Protein AF-A0A2E4Y4M0-F1 (afdb_monomer)

Secondary structure (DSSP, 8-state):
-EEE-TTT--EEE--GGGTTTGGG---SSHHHHHS---HHHHHHHHHHHHHHHSSS--SSEEHHHHHHHHHGGGHHHHHHHHHHHHHHHHHTTSEEEEEEEETTEEEEEEEE-----

Structure (mmCIF, N/CA/C/O backbone):
data_AF-A0A2E4Y4M0-F1
#
_entry.i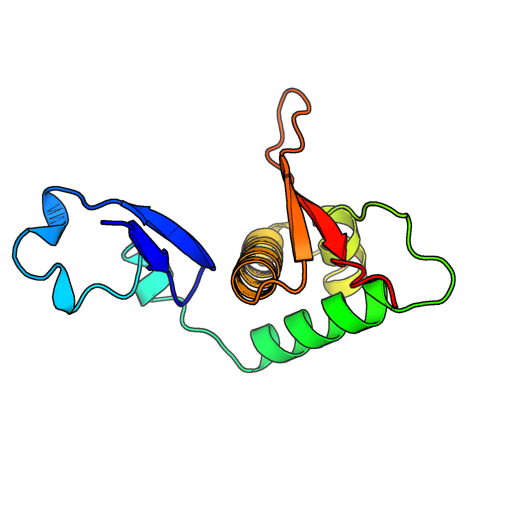d   AF-A0A2E4Y4M0-F1
#
loop_
_atom_site.group_PDB
_atom_si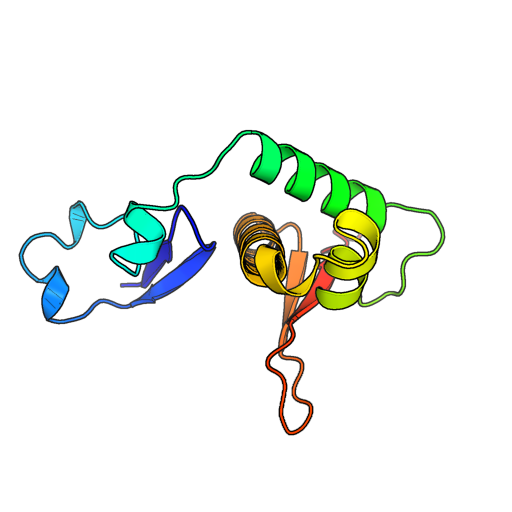te.id
_atom_site.type_symbol
_atom_site.label_atom_id
_atom_site.label_alt_id
_atom_site.label_comp_id
_atom_site.label_asym_id
_atom_site.label_entity_id
_atom_site.label_seq_id
_atom_site.pdbx_PDB_ins_code
_atom_site.Cartn_x
_atom_site.Cartn_y
_atom_site.Cartn_z
_atom_site.occupancy
_atom_site.B_iso_or_equiv
_atom_site.auth_seq_id
_atom_site.auth_comp_id
_atom_site.auth_asym_id
_atom_site.auth_atom_id
_atom_site.pdbx_PDB_model_num
ATOM 1 N N . MET A 1 1 ? -10.050 -10.193 17.598 1.00 74.88 1 MET A N 1
ATOM 2 C CA . MET A 1 1 ? -10.650 -9.681 16.346 1.00 74.88 1 MET A CA 1
ATOM 3 C C . MET A 1 1 ? -9.663 -8.764 15.652 1.00 74.88 1 MET A C 1
ATOM 5 O O . MET A 1 1 ? -9.185 -7.810 16.265 1.00 74.88 1 MET A O 1
ATOM 9 N N . GLU A 1 2 ? -9.356 -9.066 14.399 1.00 82.50 2 GLU A N 1
ATOM 10 C CA . GLU A 1 2 ? -8.424 -8.300 13.574 1.00 82.50 2 GLU A CA 1
ATOM 11 C C . GLU A 1 2 ? -9.194 -7.681 12.412 1.00 82.50 2 GLU A C 1
ATOM 13 O O . GLU A 1 2 ? -10.097 -8.304 11.856 1.00 82.50 2 GLU A O 1
ATOM 18 N N . LYS A 1 3 ? -8.881 -6.429 12.086 1.00 87.38 3 LYS A N 1
ATOM 19 C CA . LYS A 1 3 ? -9.467 -5.718 10.951 1.00 87.38 3 LYS A CA 1
ATOM 20 C C . LYS A 1 3 ? -8.361 -5.219 10.046 1.00 87.38 3 LYS A C 1
ATOM 22 O O . LYS A 1 3 ? -7.257 -4.918 10.495 1.00 87.38 3 LYS A O 1
ATOM 27 N N . ASN A 1 4 ? -8.685 -5.074 8.770 1.00 88.56 4 ASN A N 1
ATOM 28 C CA . ASN A 1 4 ? -7.726 -4.645 7.765 1.00 88.56 4 ASN A CA 1
ATOM 29 C C . ASN A 1 4 ? -7.984 -3.187 7.414 1.00 88.56 4 ASN A C 1
ATOM 31 O O . ASN A 1 4 ? -9.117 -2.763 7.186 1.00 88.56 4 ASN A O 1
ATOM 35 N N . CYS A 1 5 ? -6.924 -2.383 7.432 1.00 90.19 5 CYS A N 1
ATOM 36 C CA . CYS A 1 5 ? -7.046 -0.967 7.123 1.00 90.19 5 CYS A CA 1
ATOM 37 C C . CYS A 1 5 ? -7.276 -0.779 5.622 1.00 90.19 5 CYS A C 1
ATOM 39 O O . CYS A 1 5 ? -6.418 -1.144 4.822 1.00 90.19 5 CYS A O 1
ATOM 41 N N . VAL A 1 6 ? -8.367 -0.110 5.243 1.00 87.12 6 VAL A N 1
ATOM 42 C CA . VAL A 1 6 ? -8.706 0.124 3.825 1.00 87.12 6 VAL A CA 1
ATOM 43 C C . VAL A 1 6 ? -7.627 0.940 3.098 1.00 87.12 6 VAL A C 1
ATOM 45 O O . VAL A 1 6 ? -7.360 0.718 1.924 1.00 87.12 6 VAL A O 1
ATOM 48 N N . SER A 1 7 ? -6.963 1.866 3.796 1.00 88.38 7 SER A N 1
ATOM 49 C CA . SER A 1 7 ? -5.921 2.717 3.202 1.00 88.38 7 SER A CA 1
ATOM 50 C C . SER A 1 7 ? -4.565 2.003 3.125 1.00 88.38 7 SER A C 1
ATOM 52 O O . SER A 1 7 ? -3.994 1.864 2.043 1.00 88.38 7 SER A O 1
ATOM 54 N N . CYS A 1 8 ? -4.040 1.513 4.256 1.00 87.56 8 CYS A N 1
ATOM 55 C CA . CYS A 1 8 ? -2.677 0.972 4.308 1.00 87.56 8 CYS A CA 1
ATOM 56 C C . CYS A 1 8 ? -2.565 -0.549 4.137 1.00 87.56 8 CYS A C 1
ATOM 58 O O . CYS A 1 8 ? -1.444 -1.053 4.109 1.00 87.56 8 CYS A O 1
ATOM 60 N N . GLY A 1 9 ? -3.685 -1.275 4.093 1.00 85.56 9 GLY A N 1
ATOM 61 C CA . GLY A 1 9 ? -3.722 -2.736 3.985 1.00 85.56 9 GLY A CA 1
ATOM 62 C C . GLY A 1 9 ? -3.164 -3.485 5.199 1.00 85.56 9 GLY A C 1
ATOM 63 O O . GLY A 1 9 ? -3.073 -4.702 5.163 1.00 85.56 9 GLY A O 1
ATOM 64 N N . LEU A 1 10 ? -2.757 -2.784 6.265 1.00 87.12 10 LEU A N 1
ATOM 65 C CA . LEU A 1 10 ? -2.195 -3.410 7.460 1.00 87.12 10 LEU A CA 1
ATOM 66 C C . LEU A 1 10 ? -3.315 -4.009 8.316 1.00 87.12 10 LEU A C 1
ATOM 68 O O . LEU A 1 10 ? -4.265 -3.292 8.660 1.00 87.12 10 LEU A O 1
ATOM 72 N N . SER A 1 11 ? -3.156 -5.271 8.700 1.00 87.50 11 SER A N 1
ATOM 73 C CA . SER A 1 11 ? -3.960 -5.911 9.737 1.00 87.50 11 SER A CA 1
ATOM 74 C C . SER A 1 11 ? -3.689 -5.231 11.075 1.00 87.50 11 SER A C 1
ATOM 76 O O . SER A 1 11 ? -2.541 -4.986 11.453 1.00 87.50 11 SER A O 1
ATOM 78 N N . PHE A 1 12 ? -4.747 -4.854 11.780 1.00 88.81 12 PHE A N 1
ATOM 79 C CA . PHE A 1 12 ? -4.649 -4.256 13.099 1.00 88.81 12 PHE A CA 1
ATOM 80 C C . PHE A 1 12 ? -5.689 -4.860 14.034 1.00 88.81 12 PHE A C 1
ATOM 82 O O . PHE A 1 12 ? -6.852 -5.058 13.680 1.00 88.81 12 PHE A O 1
ATOM 89 N N . SER A 1 13 ? -5.259 -5.123 15.259 1.00 90.00 13 SER A N 1
ATOM 90 C CA . SER A 1 13 ? -6.114 -5.665 16.307 1.00 90.00 13 SER A CA 1
ATOM 91 C C . SER A 1 13 ? -6.846 -4.547 17.057 1.00 90.00 13 SER A C 1
ATOM 93 O O . SER A 1 13 ? -6.490 -3.361 16.966 1.00 90.00 13 SER A O 1
ATOM 95 N N . PHE A 1 14 ? -7.874 -4.941 17.811 1.00 87.69 14 PHE A N 1
ATOM 96 C CA . PHE A 1 14 ? -8.612 -4.062 18.715 1.00 87.69 14 PHE A CA 1
ATOM 97 C C . PHE A 1 14 ? -7.669 -3.264 19.634 1.00 87.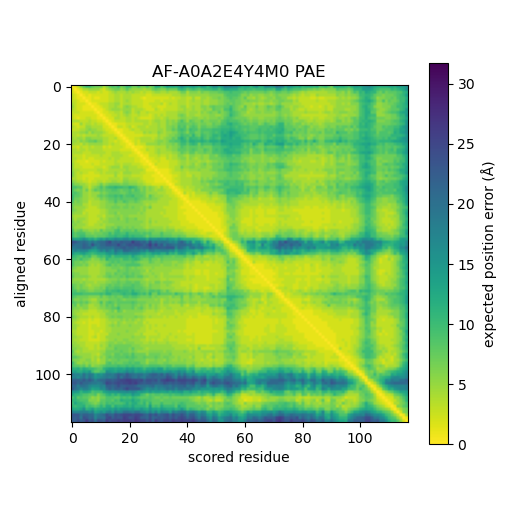69 14 PHE A C 1
ATOM 99 O O . PHE A 1 14 ? -6.652 -3.764 20.113 1.00 87.69 14 PHE A O 1
ATOM 106 N N . ARG A 1 15 ? -8.010 -1.996 19.882 1.00 87.19 15 ARG A N 1
ATOM 107 C CA . ARG A 1 15 ? -7.292 -1.102 20.802 1.00 87.19 15 ARG A CA 1
ATOM 108 C C . ARG A 1 15 ? -8.322 -0.377 21.655 1.00 87.19 15 ARG A C 1
ATOM 110 O O . ARG A 1 15 ? -9.350 0.011 21.116 1.00 87.19 15 ARG A O 1
ATOM 117 N N . ARG A 1 16 ? -8.001 -0.075 22.919 1.00 87.56 16 ARG A N 1
ATOM 118 C CA . ARG A 1 16 ? -8.902 0.644 23.852 1.00 87.56 16 ARG A CA 1
ATOM 119 C C . ARG A 1 16 ? -9.539 1.906 23.249 1.00 87.56 16 ARG A C 1
ATOM 121 O O . ARG A 1 16 ? -10.718 2.159 23.422 1.00 87.56 16 ARG A O 1
ATOM 128 N N . LYS A 1 17 ? -8.798 2.652 22.421 1.00 85.88 17 LYS A N 1
ATOM 129 C CA . LYS A 1 17 ? -9.314 3.838 21.702 1.00 85.88 17 LYS A CA 1
ATOM 130 C C . LYS A 1 17 ? -10.483 3.575 20.731 1.00 85.88 17 LYS A C 1
ATOM 132 O O . LYS A 1 17 ? -11.037 4.534 20.207 1.00 85.88 17 LYS A O 1
ATOM 137 N N . PHE A 1 18 ? -10.776 2.316 20.411 1.00 87.75 18 PHE A N 1
ATOM 138 C CA . PHE A 1 18 ? -11.818 1.890 19.476 1.00 87.75 18 PHE A CA 1
ATOM 139 C C . PHE A 1 18 ? -12.991 1.191 20.169 1.00 87.75 18 PHE A C 1
ATOM 141 O O . PHE A 1 18 ? -13.897 0.735 19.487 1.00 87.75 18 PHE A O 1
ATOM 148 N N . GLU A 1 19 ? -12.991 1.107 21.498 1.00 88.81 19 GLU A N 1
ATOM 149 C CA . GLU A 1 19 ? -14.034 0.431 22.276 1.00 88.81 19 GLU A CA 1
ATOM 150 C C . GLU A 1 19 ? -15.444 0.923 21.934 1.00 88.81 19 GLU A C 1
ATOM 152 O O . GLU A 1 19 ? -16.347 0.122 21.736 1.00 88.81 19 GLU A O 1
ATOM 157 N N . LYS A 1 20 ? -15.607 2.237 21.748 1.00 87.50 20 LYS A N 1
ATOM 158 C CA . LYS A 1 20 ? -16.915 2.858 21.500 1.00 87.50 20 LYS A CA 1
ATOM 159 C C . LYS A 1 20 ? -17.453 2.695 20.076 1.00 87.50 20 LYS A C 1
ATOM 161 O O . LYS A 1 20 ? -18.619 2.977 19.852 1.00 87.50 20 LYS A O 1
ATOM 166 N N . ASN A 1 21 ? -16.618 2.338 19.101 1.00 89.19 21 ASN A N 1
ATOM 167 C CA . ASN A 1 21 ? -17.007 2.364 17.686 1.00 89.19 21 ASN A CA 1
ATOM 168 C C . ASN A 1 21 ? -16.316 1.298 16.831 1.00 89.19 21 ASN A C 1
ATOM 170 O O . ASN A 1 21 ? -16.157 1.485 15.625 1.00 89.19 21 ASN A O 1
ATOM 174 N N . TRP A 1 22 ? -15.876 0.191 17.440 1.00 87.62 22 TRP A N 1
ATOM 175 C CA . TRP A 1 22 ? -15.061 -0.828 16.777 1.00 87.62 22 TRP A CA 1
ATOM 176 C C . TRP A 1 22 ? -15.681 -1.322 15.472 1.00 87.62 22 TRP A C 1
ATOM 178 O O . TRP A 1 22 ? -14.954 -1.491 14.492 1.00 87.62 22 TRP A O 1
ATOM 188 N N . GLU A 1 23 ? -17.000 -1.506 15.428 1.00 88.44 23 GLU A N 1
ATOM 189 C CA . GLU A 1 23 ? -17.742 -1.959 14.248 1.00 88.44 23 GLU A CA 1
ATOM 190 C C . GLU A 1 23 ? -17.546 -1.033 13.039 1.00 88.44 23 GLU A C 1
ATOM 192 O O . GLU A 1 23 ? -17.228 -1.514 11.949 1.00 88.44 23 GLU A O 1
ATOM 197 N N . GLU A 1 24 ? -17.561 0.283 13.254 1.00 89.19 24 GLU A N 1
ATOM 198 C CA . GLU A 1 24 ? -17.403 1.305 12.213 1.00 89.19 24 GLU A CA 1
ATOM 199 C C . GLU A 1 24 ? -15.936 1.600 11.835 1.00 89.19 24 GLU A C 1
ATOM 201 O O . GLU A 1 24 ? -15.662 2.257 10.821 1.00 89.19 24 GLU A O 1
ATOM 206 N N . VAL A 1 25 ? -14.951 1.139 12.621 1.00 89.00 25 VAL A N 1
ATOM 207 C CA . VAL A 1 25 ? -13.530 1.428 12.358 1.00 89.00 25 VAL A CA 1
ATOM 208 C C . VAL A 1 25 ? -13.025 0.677 11.120 1.00 89.00 25 VAL A C 1
ATOM 210 O O . VAL A 1 25 ? -12.756 -0.521 11.154 1.00 89.00 25 VAL A O 1
ATOM 213 N N . LYS A 1 26 ? -12.782 1.431 10.038 1.00 88.88 26 LYS A N 1
ATOM 214 C CA . LYS A 1 26 ? -12.177 0.951 8.772 1.00 88.88 26 LYS A CA 1
ATOM 215 C C . LYS A 1 26 ? -10.685 1.290 8.608 1.00 88.88 26 LYS A C 1
ATOM 217 O O . LYS A 1 26 ? -10.037 0.839 7.664 1.00 88.88 26 LYS A O 1
ATOM 222 N N . TYR A 1 27 ? -10.126 2.120 9.494 1.00 91.12 27 TYR A N 1
ATOM 223 C CA . TYR A 1 27 ? -8.765 2.658 9.368 1.00 91.12 27 TYR A CA 1
ATOM 224 C C . TYR A 1 27 ? -7.965 2.488 10.662 1.00 91.12 27 TYR A C 1
ATOM 226 O O . TYR A 1 27 ? -8.442 2.825 11.742 1.00 91.12 27 TYR A O 1
ATOM 234 N N . CYS A 1 28 ? -6.697 2.083 10.558 1.00 88.50 28 CYS A N 1
ATOM 235 C CA . CYS A 1 28 ? -5.837 1.875 11.731 1.00 88.50 28 CYS A CA 1
ATOM 236 C C . CYS A 1 28 ? -5.446 3.184 12.461 1.00 88.50 28 CYS A C 1
ATOM 238 O O . CYS A 1 28 ? -5.113 3.186 13.655 1.00 88.50 28 CYS A O 1
ATOM 240 N N . SER A 1 29 ? -5.476 4.326 11.759 1.00 87.00 29 SER A N 1
ATOM 241 C CA . SER A 1 29 ? -5.018 5.626 12.266 1.00 87.00 29 SER A CA 1
ATOM 242 C C . SER A 1 29 ? -5.752 6.815 11.636 1.00 87.00 29 SER A C 1
ATOM 244 O O . SER A 1 29 ? -6.271 6.727 10.521 1.00 87.00 29 SER A O 1
ATOM 246 N N . LYS A 1 30 ? -5.723 7.974 12.319 1.00 88.38 30 LYS A N 1
ATOM 247 C CA . LYS A 1 30 ? -6.251 9.247 11.788 1.00 88.38 30 LYS A CA 1
ATOM 248 C C . LYS A 1 30 ? -5.573 9.642 10.465 1.00 88.38 30 LYS A C 1
ATOM 250 O O . LYS A 1 30 ? -6.237 10.167 9.577 1.00 88.38 30 LYS A O 1
ATOM 255 N N . LYS A 1 31 ? -4.276 9.338 10.304 1.00 87.75 31 LYS A N 1
ATOM 256 C CA . LYS A 1 31 ? -3.521 9.576 9.061 1.00 87.75 31 LYS A CA 1
ATOM 257 C C . LYS A 1 31 ? -4.086 8.765 7.893 1.00 87.75 31 LYS A C 1
ATOM 259 O O . LYS A 1 31 ? -4.337 9.331 6.838 1.00 87.75 31 LYS A O 1
ATOM 264 N N . CYS A 1 32 ? -4.344 7.472 8.099 1.00 89.62 32 CYS A N 1
ATOM 265 C CA . CYS A 1 32 ? -4.960 6.607 7.086 1.00 89.62 32 CYS A CA 1
ATOM 266 C C . CYS A 1 32 ? -6.394 7.033 6.741 1.00 89.62 32 CYS A C 1
ATOM 268 O O . CYS A 1 32 ? -6.797 6.913 5.594 1.00 89.62 32 CYS A O 1
ATOM 270 N N . ARG A 1 33 ? -7.146 7.578 7.709 1.00 88.00 33 ARG A N 1
ATOM 271 C CA . ARG A 1 33 ? -8.486 8.132 7.454 1.00 88.00 33 ARG A CA 1
ATOM 272 C C . ARG A 1 33 ? -8.445 9.379 6.559 1.00 88.00 33 ARG A C 1
ATOM 274 O O . ARG A 1 33 ? -9.321 9.537 5.716 1.00 88.00 33 ARG A O 1
ATOM 281 N N . LYS A 1 34 ? -7.453 10.261 6.746 1.00 88.19 34 LYS A N 1
ATOM 282 C CA . LYS A 1 34 ? -7.244 11.444 5.887 1.00 88.19 34 LYS A CA 1
ATOM 283 C C . LYS A 1 34 ? -6.712 11.059 4.504 1.00 88.19 34 LYS A C 1
ATOM 285 O O . LYS A 1 34 ? -7.111 11.650 3.510 1.00 88.19 34 LYS A O 1
ATOM 290 N N . ASN A 1 35 ? -5.831 10.063 4.446 1.00 84.56 35 ASN A N 1
ATOM 291 C CA . ASN A 1 35 ? -5.207 9.597 3.212 1.00 84.56 35 ASN A CA 1
ATOM 292 C C . ASN A 1 35 ? -6.033 8.479 2.557 1.00 84.56 35 ASN A C 1
ATOM 294 O O . ASN A 1 35 ? -5.699 7.294 2.669 1.00 84.56 35 ASN A O 1
ATOM 298 N N . LYS A 1 36 ? -7.141 8.867 1.921 1.00 81.19 36 LYS A N 1
ATOM 299 C CA . LYS A 1 36 ? -7.992 7.947 1.155 1.00 81.19 36 LYS A CA 1
ATOM 300 C C . LYS A 1 36 ? -7.257 7.448 -0.094 1.00 81.19 36 LYS A C 1
ATOM 302 O O . LYS A 1 36 ? -6.364 8.127 -0.596 1.00 81.19 36 LYS A O 1
ATOM 307 N N . LEU A 1 37 ? -7.651 6.267 -0.570 1.00 82.00 37 LEU A N 1
ATOM 308 C CA . LEU A 1 37 ? -7.176 5.724 -1.842 1.00 82.00 37 LEU A CA 1
ATOM 309 C C . LEU A 1 37 ? -7.568 6.666 -2.980 1.00 82.00 37 LEU A C 1
ATOM 311 O O . LEU A 1 37 ? -8.709 7.127 -3.031 1.00 82.00 37 LEU A O 1
ATOM 315 N N . GLN A 1 38 ? -6.624 6.944 -3.869 1.00 86.00 38 GLN A N 1
ATOM 316 C CA . GLN A 1 38 ? -6.852 7.700 -5.096 1.00 86.00 38 GLN A CA 1
ATOM 317 C C . GLN A 1 38 ? -6.722 6.789 -6.318 1.00 86.00 38 GLN A C 1
ATOM 319 O O . GLN A 1 38 ? -6.207 5.677 -6.210 1.00 86.00 38 GLN A O 1
ATOM 324 N N . ASN A 1 39 ? -7.128 7.273 -7.496 1.00 87.19 39 ASN A N 1
ATOM 325 C CA . ASN A 1 39 ? -6.974 6.517 -8.745 1.00 87.19 39 ASN A CA 1
ATOM 326 C C . ASN A 1 39 ? -5.509 6.120 -9.008 1.00 87.19 39 ASN A C 1
ATOM 328 O O . ASN A 1 39 ? -5.233 4.993 -9.401 1.00 87.19 39 ASN A O 1
ATOM 332 N N . SER A 1 40 ? -4.567 6.992 -8.634 1.00 86.56 40 SER A N 1
ATOM 333 C CA . SER A 1 40 ? -3.127 6.714 -8.709 1.00 86.56 40 SER A CA 1
ATOM 334 C C . SER A 1 40 ? -2.663 5.531 -7.846 1.00 86.56 40 SER A C 1
ATOM 336 O O . SER A 1 40 ? -1.627 4.940 -8.132 1.00 86.56 40 SER A O 1
ATOM 338 N N . ASP A 1 41 ? -3.394 5.155 -6.788 1.00 86.56 41 ASP A N 1
ATOM 339 C CA . ASP A 1 41 ? -3.076 3.942 -6.021 1.00 86.56 41 ASP A CA 1
ATOM 340 C C . ASP A 1 41 ? -3.498 2.668 -6.762 1.00 86.56 41 ASP A C 1
ATOM 342 O O . ASP A 1 41 ? -2.871 1.629 -6.563 1.00 86.56 41 ASP A O 1
ATOM 346 N N . LYS A 1 42 ? -4.542 2.747 -7.598 1.00 87.75 42 LYS A N 1
ATOM 347 C CA . LYS A 1 42 ? -4.995 1.638 -8.443 1.00 87.75 42 LYS A CA 1
ATOM 348 C C . LYS A 1 42 ? -4.009 1.405 -9.587 1.00 87.75 42 LYS A C 1
ATOM 350 O O . LYS A 1 42 ? -3.549 0.286 -9.758 1.00 87.75 42 LYS A O 1
ATOM 355 N N . GLU A 1 43 ? -3.588 2.476 -10.257 1.00 90.44 43 GLU A N 1
ATOM 356 C CA . GLU A 1 43 ? -2.532 2.431 -11.283 1.00 90.44 43 GLU A CA 1
ATOM 357 C C . GLU A 1 43 ? -1.231 1.826 -10.733 1.00 90.44 43 GLU A C 1
ATOM 359 O O . GLU A 1 43 ? -0.588 1.006 -11.384 1.00 90.44 43 GLU A O 1
ATOM 364 N N . LEU A 1 44 ? -0.866 2.173 -9.494 1.00 90.19 44 LEU A N 1
ATOM 365 C CA . LEU A 1 44 ? 0.299 1.599 -8.828 1.00 90.19 44 LEU A CA 1
ATOM 366 C C . LEU A 1 44 ? 0.129 0.102 -8.518 1.00 90.19 44 LEU A C 1
ATOM 368 O O . LEU A 1 44 ? 1.101 -0.644 -8.607 1.00 90.19 44 LEU A O 1
ATOM 372 N N . GLU A 1 45 ? -1.071 -0.342 -8.130 1.00 90.00 45 GLU A N 1
ATOM 373 C CA . GLU A 1 45 ? -1.372 -1.771 -7.952 1.00 90.00 45 GLU A CA 1
ATOM 374 C C . GLU A 1 45 ? -1.217 -2.530 -9.272 1.00 90.00 45 GLU A C 1
ATOM 376 O O . GLU A 1 45 ? -0.530 -3.551 -9.297 1.00 90.00 45 GLU A O 1
ATOM 381 N N . ASP A 1 46 ? -1.791 -2.008 -10.355 1.00 89.81 46 ASP A N 1
ATOM 382 C CA . ASP A 1 46 ? -1.713 -2.616 -11.684 1.00 89.81 46 ASP A CA 1
ATOM 383 C C . ASP A 1 46 ? -0.257 -2.686 -12.175 1.00 89.81 46 ASP A C 1
ATOM 385 O O . ASP A 1 46 ? 0.191 -3.739 -12.626 1.00 89.81 46 ASP A O 1
ATOM 389 N N . PHE A 1 47 ? 0.527 -1.621 -11.968 1.00 90.69 47 PHE A N 1
ATOM 390 C CA . PHE A 1 47 ? 1.962 -1.605 -12.263 1.00 90.69 47 PHE A CA 1
ATOM 391 C C . PHE A 1 47 ? 2.746 -2.664 -11.473 1.00 90.69 47 PHE A C 1
ATOM 393 O O . PHE A 1 47 ? 3.622 -3.324 -12.024 1.00 90.69 47 PHE A O 1
ATOM 400 N N . ILE A 1 48 ? 2.452 -2.854 -10.181 1.00 89.25 48 ILE A N 1
ATOM 401 C CA . ILE A 1 48 ? 3.114 -3.888 -9.364 1.00 89.25 48 ILE A CA 1
ATOM 402 C C . ILE A 1 48 ? 2.815 -5.284 -9.916 1.00 89.25 48 ILE A C 1
ATOM 404 O O . ILE A 1 48 ? 3.705 -6.138 -9.943 1.00 89.25 48 ILE A O 1
ATOM 408 N N . LEU A 1 49 ? 1.571 -5.523 -10.335 1.00 87.00 49 LEU A N 1
ATOM 409 C CA . LEU A 1 49 ? 1.158 -6.798 -10.911 1.00 87.00 49 LEU A CA 1
ATOM 410 C C . LEU A 1 49 ? 1.837 -7.045 -12.260 1.00 87.00 49 LEU A C 1
ATOM 412 O O . LEU A 1 49 ? 2.362 -8.136 -12.465 1.00 87.00 49 LEU A O 1
ATOM 416 N N . ASP A 1 50 ? 1.875 -6.042 -13.136 1.00 86.88 50 ASP A N 1
ATOM 417 C CA . ASP A 1 50 ? 2.549 -6.111 -14.435 1.00 86.88 50 ASP A CA 1
ATOM 418 C C . ASP A 1 50 ? 4.057 -6.356 -14.285 1.00 86.88 50 ASP A C 1
ATOM 420 O O . ASP A 1 50 ? 4.591 -7.333 -14.814 1.00 86.88 50 ASP A O 1
ATOM 424 N N . PHE A 1 51 ? 4.721 -5.567 -13.431 1.00 85.69 51 PHE A N 1
ATOM 425 C CA . PHE A 1 51 ? 6.148 -5.711 -13.130 1.00 85.69 51 PHE A CA 1
ATOM 426 C C . PHE A 1 51 ? 6.500 -7.125 -12.660 1.00 85.69 51 PHE A C 1
ATOM 428 O O . PHE A 1 51 ? 7.562 -7.658 -12.977 1.00 85.69 51 PHE A O 1
ATOM 435 N N . SER A 1 52 ? 5.601 -7.741 -11.896 1.00 81.81 52 SER A N 1
ATOM 436 C CA . SER A 1 52 ? 5.826 -9.068 -11.334 1.00 81.81 52 SER A CA 1
ATOM 437 C C . SER A 1 52 ? 5.490 -10.197 -12.325 1.00 81.81 52 SER A C 1
ATOM 439 O O . SER A 1 52 ? 5.978 -11.309 -12.150 1.00 81.81 52 SER A O 1
ATOM 441 N N . ARG A 1 53 ? 4.686 -9.928 -13.365 1.00 76.50 53 ARG A N 1
ATOM 442 C CA . ARG A 1 53 ? 4.309 -10.873 -14.437 1.00 76.50 53 ARG A CA 1
ATOM 443 C C . ARG A 1 53 ? 5.290 -10.914 -15.611 1.00 76.50 53 ARG A C 1
ATOM 445 O O . ARG A 1 53 ? 5.167 -11.811 -16.440 1.00 76.50 53 ARG A O 1
ATOM 452 N N . GLY A 1 54 ? 6.221 -9.962 -15.705 1.00 71.00 54 GLY A N 1
ATOM 453 C CA . GLY A 1 54 ? 7.227 -9.923 -16.772 1.00 71.00 54 GLY A CA 1
ATOM 454 C C . GLY A 1 54 ? 8.061 -11.210 -16.874 1.00 71.00 54 GLY A C 1
ATOM 455 O O . GLY A 1 54 ? 8.054 -12.036 -15.972 1.00 71.00 54 GLY A O 1
ATOM 456 N N . ASN A 1 55 ? 8.808 -11.390 -17.969 1.00 56.62 55 ASN A N 1
ATOM 457 C CA . ASN A 1 55 ? 9.519 -12.650 -18.262 1.00 56.62 55 ASN A CA 1
ATOM 458 C C . ASN A 1 55 ? 10.789 -12.903 -17.421 1.00 56.62 55 ASN A C 1
ATOM 460 O O . ASN A 1 55 ? 11.309 -14.015 -17.428 1.00 56.62 55 ASN A O 1
ATOM 464 N N . CYS A 1 56 ? 11.300 -11.906 -16.690 1.00 51.06 56 CYS A N 1
ATOM 465 C CA . CYS A 1 56 ? 12.461 -12.078 -15.808 1.00 51.06 56 CYS A CA 1
ATOM 466 C C . CYS A 1 56 ? 12.318 -11.301 -14.482 1.00 51.06 56 CYS A C 1
ATOM 468 O O . CYS A 1 56 ? 13.173 -10.475 -14.152 1.00 51.06 56 CYS A O 1
ATOM 470 N N . PRO A 1 57 ? 11.234 -11.494 -13.702 1.00 59.84 57 PRO A N 1
ATOM 471 C CA . PRO A 1 57 ? 11.152 -10.914 -12.379 1.00 59.84 57 PRO A CA 1
ATOM 472 C C . PRO A 1 57 ? 12.038 -11.760 -11.453 1.00 59.84 57 PRO A C 1
ATOM 474 O O . PRO A 1 57 ? 12.046 -12.994 -11.545 1.00 59.84 57 PRO A O 1
ATOM 477 N N . PRO A 1 58 ? 12.782 -11.149 -10.519 1.00 61.38 58 PRO A N 1
ATOM 478 C CA . PRO A 1 58 ? 13.399 -11.937 -9.467 1.00 61.38 58 PRO A CA 1
ATOM 479 C C . PRO A 1 58 ? 12.288 -12.714 -8.749 1.00 61.38 58 PRO A C 1
ATOM 481 O O . PRO A 1 58 ? 11.210 -12.166 -8.509 1.00 61.38 58 PRO A O 1
ATOM 484 N N . ARG A 1 59 ? 12.556 -13.978 -8.379 1.00 68.31 59 ARG A N 1
ATOM 485 C CA . ARG A 1 59 ? 11.615 -14.841 -7.626 1.00 68.31 59 ARG A CA 1
ATOM 486 C C . ARG A 1 59 ? 10.982 -14.091 -6.441 1.00 68.31 59 ARG A C 1
ATOM 488 O O . ARG A 1 59 ? 9.854 -14.361 -6.065 1.00 68.31 59 ARG A O 1
ATOM 495 N N . VAL A 1 60 ? 11.721 -13.119 -5.910 1.00 78.06 60 VAL A N 1
ATOM 496 C CA . VAL A 1 60 ? 11.438 -12.316 -4.734 1.00 78.06 60 VAL A CA 1
ATOM 497 C C . VAL A 1 60 ? 11.783 -10.840 -5.056 1.00 78.06 60 VAL A C 1
ATOM 499 O O . VAL A 1 60 ? 12.941 -10.515 -5.320 1.00 78.06 60 VAL A O 1
ATOM 502 N N . THR A 1 61 ? 10.797 -9.932 -5.055 1.00 82.56 61 THR A N 1
ATOM 503 C CA . THR A 1 61 ? 10.935 -8.505 -5.432 1.00 82.56 61 THR A CA 1
ATOM 504 C C . THR A 1 61 ? 10.868 -7.574 -4.215 1.00 82.56 61 THR A C 1
ATOM 506 O O . THR A 1 61 ? 9.987 -7.683 -3.367 1.00 82.56 61 THR A O 1
ATOM 509 N N . GLN A 1 62 ? 11.789 -6.607 -4.121 1.00 86.00 62 GLN A N 1
ATOM 510 C CA . GLN A 1 62 ? 11.789 -5.601 -3.047 1.00 86.00 62 GLN A CA 1
ATOM 511 C C . GLN A 1 62 ? 10.851 -4.427 -3.360 1.00 86.00 62 GLN A C 1
ATOM 513 O O . GLN A 1 62 ? 10.902 -3.848 -4.448 1.00 86.00 62 GLN A O 1
ATOM 518 N N . ALA A 1 63 ? 10.083 -3.972 -2.365 1.00 87.25 63 ALA A N 1
ATOM 519 C CA . ALA A 1 63 ? 9.206 -2.802 -2.486 1.00 87.25 63 ALA A CA 1
ATOM 520 C C . ALA A 1 63 ? 9.967 -1.517 -2.862 1.00 87.25 63 ALA A C 1
ATOM 522 O O . ALA A 1 63 ? 9.449 -0.643 -3.566 1.00 87.25 63 ALA A O 1
ATOM 523 N N . ARG A 1 64 ? 11.223 -1.389 -2.421 1.00 86.75 64 ARG A N 1
ATOM 524 C CA . ARG A 1 64 ? 12.100 -0.281 -2.819 1.00 86.75 64 ARG A CA 1
ATOM 525 C C . ARG A 1 64 ? 12.433 -0.280 -4.302 1.00 86.75 64 ARG A C 1
ATOM 527 O O . ARG A 1 64 ? 12.524 0.807 -4.863 1.00 86.75 64 ARG A O 1
ATOM 534 N N . THR A 1 65 ? 12.604 -1.445 -4.924 1.00 87.12 65 THR A N 1
ATOM 535 C CA . THR A 1 65 ? 12.852 -1.538 -6.369 1.00 87.12 65 THR A CA 1
ATOM 536 C C . THR A 1 65 ? 11.678 -0.925 -7.117 1.00 87.12 65 THR A C 1
ATOM 538 O O . THR A 1 65 ? 11.875 0.046 -7.835 1.00 87.12 65 THR A O 1
ATOM 541 N N . ILE A 1 66 ? 10.451 -1.361 -6.809 1.00 89.00 66 ILE A N 1
ATOM 542 C CA . ILE A 1 66 ? 9.216 -0.782 -7.367 1.00 89.00 66 ILE A CA 1
ATOM 543 C C . ILE A 1 66 ? 9.155 0.729 -7.143 1.00 89.00 66 ILE A C 1
ATOM 545 O O . ILE A 1 66 ? 8.899 1.496 -8.067 1.00 89.00 66 ILE A O 1
ATOM 549 N N . SER A 1 67 ? 9.423 1.170 -5.910 1.00 89.69 67 SER A N 1
ATOM 550 C CA . SER A 1 67 ? 9.352 2.591 -5.559 1.00 89.69 67 SER A CA 1
ATOM 551 C C . SER A 1 67 ? 10.325 3.430 -6.391 1.00 89.69 67 SER A C 1
ATOM 553 O O . SER A 1 67 ? 9.972 4.525 -6.816 1.00 89.69 67 SER A O 1
ATOM 555 N N . ARG A 1 68 ? 11.547 2.931 -6.614 1.00 88.62 68 ARG A N 1
ATOM 556 C CA . ARG A 1 68 ? 12.578 3.614 -7.406 1.00 88.62 68 ARG A CA 1
ATOM 557 C C . ARG A 1 68 ? 12.247 3.608 -8.894 1.00 88.62 68 ARG A C 1
ATOM 559 O O . ARG A 1 68 ? 12.456 4.631 -9.531 1.00 88.62 68 ARG A O 1
ATOM 566 N N . THR A 1 69 ? 11.724 2.503 -9.419 1.00 88.69 69 THR A N 1
ATOM 567 C CA . THR A 1 69 ? 11.337 2.394 -10.830 1.00 88.69 69 THR A CA 1
ATOM 568 C C . THR A 1 69 ? 10.160 3.311 -11.159 1.00 88.69 69 THR A C 1
ATOM 570 O O . THR A 1 69 ? 10.213 4.024 -12.151 1.00 88.69 69 THR A O 1
ATOM 573 N N . TYR A 1 70 ? 9.133 3.355 -10.304 1.00 88.56 70 TYR A N 1
ATOM 574 C CA . TYR A 1 70 ? 7.917 4.131 -10.566 1.00 88.56 70 TYR A CA 1
ATOM 575 C C . TYR A 1 70 ? 8.060 5.629 -10.247 1.00 88.56 70 TYR A C 1
ATOM 577 O O . TYR A 1 70 ? 7.637 6.477 -11.022 1.00 88.56 70 TYR A O 1
ATOM 585 N N . PHE 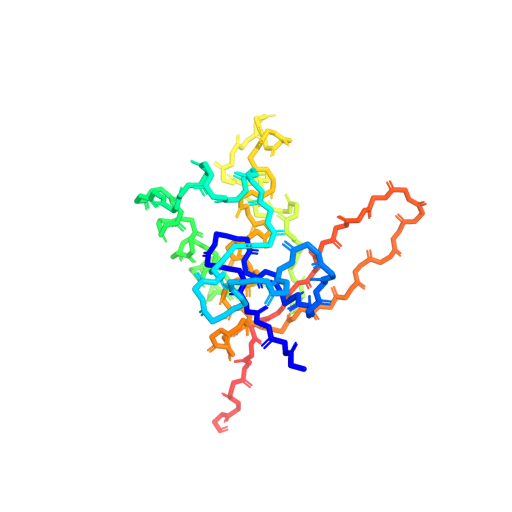A 1 71 ? 8.652 5.985 -9.098 1.00 87.56 71 PHE A N 1
ATOM 586 C CA . PHE A 1 71 ? 8.722 7.384 -8.633 1.00 87.56 71 PHE A CA 1
ATOM 587 C C . PHE A 1 71 ? 10.076 8.066 -8.887 1.00 87.56 71 PHE A C 1
ATOM 589 O O . PHE A 1 71 ? 10.237 9.245 -8.553 1.00 87.56 71 PHE A O 1
ATOM 596 N N . GLY A 1 72 ? 11.072 7.342 -9.406 1.00 88.94 72 GLY A N 1
ATOM 597 C CA . GLY A 1 72 ? 12.406 7.879 -9.666 1.00 88.94 72 GLY A CA 1
ATOM 598 C C . GLY A 1 72 ? 13.039 8.486 -8.413 1.00 88.94 72 GLY A C 1
ATOM 599 O O . GLY A 1 72 ? 13.138 7.839 -7.372 1.00 88.94 72 GLY A O 1
ATOM 600 N N . ILE A 1 73 ? 13.447 9.755 -8.493 1.00 87.31 73 ILE A N 1
ATOM 601 C CA . ILE A 1 73 ? 14.154 10.492 -7.429 1.00 87.31 73 ILE A CA 1
ATOM 602 C C . ILE A 1 73 ? 13.251 10.737 -6.200 1.00 87.31 73 ILE A C 1
ATOM 604 O O . ILE A 1 73 ? 13.724 10.746 -5.061 1.00 87.31 73 ILE A O 1
ATOM 608 N N . TYR A 1 74 ? 11.932 10.847 -6.394 1.00 87.06 74 TYR A N 1
ATOM 609 C CA . TYR A 1 74 ? 10.963 11.190 -5.341 1.00 87.06 74 TYR A CA 1
ATOM 610 C C . TYR A 1 74 ? 10.446 9.986 -4.539 1.00 87.06 74 TYR A C 1
ATOM 612 O O . TYR A 1 74 ? 9.561 10.128 -3.687 1.00 87.06 74 TYR A O 1
ATOM 620 N N . TRP A 1 75 ? 11.009 8.796 -4.761 1.00 85.38 75 TRP A N 1
ATOM 621 C CA . TRP A 1 75 ? 10.530 7.536 -4.191 1.00 85.38 75 TRP A CA 1
ATOM 622 C C . TRP A 1 75 ? 10.370 7.545 -2.666 1.00 85.38 75 TRP A C 1
ATOM 624 O O . TRP A 1 75 ? 9.417 6.962 -2.154 1.00 85.38 75 TRP A O 1
ATOM 634 N N . LYS A 1 76 ? 11.232 8.251 -1.916 1.00 84.88 76 LYS A N 1
ATOM 635 C CA . LYS A 1 76 ? 11.151 8.317 -0.441 1.00 84.88 76 LYS A CA 1
ATOM 636 C C . LYS A 1 76 ? 9.812 8.874 0.055 1.00 84.88 76 LYS A C 1
ATOM 638 O O . LYS A 1 76 ? 9.299 8.405 1.069 1.00 84.88 76 LYS A O 1
ATOM 643 N N . LYS A 1 77 ? 9.234 9.848 -0.659 1.00 86.25 77 LYS A N 1
ATOM 644 C CA . LYS A 1 77 ? 7.969 10.500 -0.281 1.00 86.25 77 LYS A CA 1
ATOM 645 C C . LYS A 1 77 ? 6.771 9.568 -0.477 1.00 86.25 77 LYS A C 1
ATOM 647 O O . LYS A 1 77 ? 5.839 9.587 0.324 1.00 86.25 77 LYS A O 1
ATOM 652 N N . PHE A 1 78 ? 6.818 8.731 -1.512 1.00 87.00 78 PHE A N 1
ATOM 653 C CA . PHE A 1 78 ? 5.709 7.862 -1.911 1.00 87.00 78 PHE A CA 1
ATOM 654 C C . PHE A 1 78 ? 5.890 6.392 -1.523 1.00 87.00 78 PHE A C 1
ATOM 656 O O . PHE A 1 78 ? 4.961 5.606 -1.675 1.00 87.00 78 PHE A O 1
ATOM 663 N N . HIS A 1 79 ? 7.028 6.021 -0.936 1.00 86.62 79 HIS A N 1
ATOM 664 C CA . HIS A 1 79 ? 7.326 4.643 -0.546 1.00 86.62 79 HIS A CA 1
ATOM 665 C C . HIS A 1 79 ? 6.232 4.013 0.335 1.00 86.62 79 HIS A C 1
ATOM 667 O O . HIS A 1 79 ? 5.840 2.870 0.127 1.00 86.62 79 HIS A O 1
ATOM 673 N N . GLN A 1 80 ? 5.651 4.778 1.266 1.00 86.12 80 GLN A N 1
ATOM 674 C CA . GLN A 1 80 ? 4.545 4.294 2.104 1.00 86.12 80 GLN A CA 1
ATOM 675 C C . GLN A 1 80 ? 3.286 3.920 1.301 1.00 86.12 80 GLN A C 1
ATOM 677 O O . GLN A 1 80 ? 2.544 3.040 1.734 1.00 86.12 80 GLN A O 1
ATOM 682 N N . ARG A 1 81 ? 3.050 4.540 0.135 1.00 88.88 81 ARG A N 1
ATOM 683 C CA . ARG A 1 81 ? 1.944 4.169 -0.765 1.00 88.88 81 ARG A CA 1
ATOM 684 C C . ARG A 1 81 ? 2.213 2.834 -1.450 1.00 88.88 81 ARG A C 1
ATOM 686 O O . ARG A 1 81 ? 1.314 2.006 -1.511 1.00 88.88 81 ARG A O 1
ATOM 693 N N . VAL A 1 82 ? 3.457 2.591 -1.865 1.00 89.62 82 VAL A N 1
ATOM 694 C CA . VAL A 1 82 ? 3.882 1.306 -2.447 1.00 89.62 82 VAL A CA 1
ATOM 695 C C . VAL A 1 82 ? 3.721 0.177 -1.434 1.00 89.62 82 VAL A C 1
ATOM 697 O O . VAL A 1 82 ? 3.093 -0.834 -1.730 1.00 89.62 82 VAL A O 1
ATOM 700 N N . LEU A 1 83 ? 4.198 0.371 -0.200 1.00 88.62 83 LEU A N 1
ATOM 701 C CA . LEU A 1 83 ? 4.019 -0.618 0.869 1.00 88.62 83 LEU A CA 1
ATOM 702 C C . LEU A 1 83 ? 2.535 -0.879 1.162 1.00 88.62 83 LEU A C 1
ATOM 704 O O . LEU A 1 83 ? 2.150 -2.014 1.430 1.00 88.62 83 LEU A O 1
ATOM 708 N N . ALA A 1 84 ? 1.698 0.161 1.117 1.00 89.69 84 ALA A N 1
ATOM 709 C CA . ALA A 1 84 ? 0.257 0.015 1.269 1.00 89.69 84 ALA A CA 1
ATOM 710 C C . ALA A 1 84 ? -0.368 -0.801 0.124 1.00 89.69 84 ALA A C 1
ATOM 712 O O . ALA A 1 84 ? -1.158 -1.698 0.403 1.00 89.69 84 ALA A O 1
ATOM 713 N N . ALA A 1 85 ? 0.014 -0.540 -1.130 1.00 90.88 85 ALA A N 1
ATOM 714 C CA . ALA A 1 85 ? -0.443 -1.299 -2.295 1.00 90.88 85 ALA A CA 1
ATOM 715 C C . ALA A 1 85 ? -0.067 -2.782 -2.191 1.00 90.88 85 ALA A C 1
ATOM 717 O O . ALA A 1 85 ? -0.936 -3.643 -2.297 1.00 90.88 85 ALA A O 1
ATOM 718 N N . ILE A 1 86 ? 1.190 -3.085 -1.857 1.00 89.69 86 ILE A N 1
ATOM 719 C CA . ILE A 1 86 ? 1.668 -4.463 -1.668 1.00 89.69 86 ILE A CA 1
ATOM 720 C C . ILE A 1 86 ? 0.863 -5.180 -0.575 1.00 89.69 86 ILE A C 1
ATOM 722 O O . ILE A 1 86 ? 0.415 -6.305 -0.776 1.00 89.69 86 ILE A O 1
ATOM 726 N N . ARG A 1 87 ? 0.612 -4.523 0.566 1.00 89.62 87 ARG A N 1
ATOM 727 C CA . ARG A 1 87 ? -0.216 -5.092 1.646 1.00 89.62 87 ARG A CA 1
ATOM 728 C C . ARG A 1 87 ? -1.651 -5.360 1.201 1.00 89.62 87 ARG A C 1
ATOM 730 O O . ARG A 1 87 ? -2.197 -6.406 1.534 1.00 89.62 87 ARG A O 1
ATOM 737 N N . ARG A 1 88 ? -2.259 -4.452 0.429 1.00 88.56 88 ARG A N 1
ATOM 738 C CA . ARG A 1 88 ? -3.610 -4.654 -0.124 1.00 88.56 88 ARG A CA 1
ATOM 739 C C . ARG A 1 88 ? -3.651 -5.842 -1.086 1.00 88.56 88 ARG A C 1
ATOM 741 O O . ARG A 1 88 ? -4.555 -6.664 -0.974 1.00 88.56 88 ARG A O 1
ATOM 748 N N . LEU A 1 89 ? -2.667 -5.969 -1.977 1.00 89.12 89 LEU A N 1
ATOM 749 C CA . LEU A 1 89 ? -2.545 -7.110 -2.892 1.00 89.12 89 LEU A CA 1
ATOM 750 C C . LEU A 1 89 ? -2.297 -8.429 -2.147 1.00 89.12 89 LEU A C 1
ATOM 752 O O . LEU A 1 89 ? -2.850 -9.462 -2.520 1.00 89.12 89 LEU A O 1
ATOM 756 N N . SER A 1 90 ? -1.527 -8.392 -1.061 1.00 89.25 90 SER A N 1
ATOM 757 C CA . SER A 1 90 ? -1.309 -9.560 -0.209 1.00 89.25 90 SER A CA 1
ATOM 758 C C . SER A 1 90 ? -2.575 -9.988 0.528 1.00 89.25 90 SER A C 1
ATOM 760 O O . SER A 1 90 ? -2.899 -11.167 0.551 1.00 89.25 90 SER A O 1
ATOM 762 N N . HIS A 1 91 ? -3.371 -9.036 1.019 1.00 85.56 91 HIS A N 1
ATOM 763 C CA . HIS A 1 91 ? -4.681 -9.337 1.596 1.00 85.56 91 HIS A CA 1
ATOM 764 C C . HIS A 1 91 ? -5.657 -9.950 0.574 1.00 85.56 91 HIS A C 1
ATOM 766 O O . HIS A 1 91 ? -6.503 -10.760 0.936 1.00 85.56 91 HIS A O 1
ATOM 772 N N . ARG A 1 92 ? -5.545 -9.597 -0.715 1.00 85.75 92 ARG A N 1
ATOM 773 C CA . ARG A 1 92 ? -6.289 -10.262 -1.805 1.00 85.75 92 ARG A CA 1
ATOM 774 C C . ARG A 1 92 ? -5.740 -11.655 -2.149 1.00 85.75 92 ARG A C 1
ATOM 776 O O . ARG A 1 92 ? -6.211 -12.265 -3.102 1.00 85.75 92 ARG A O 1
ATOM 783 N N . ASN A 1 93 ? -4.752 -12.143 -1.398 1.00 85.06 93 ASN A N 1
ATOM 784 C CA . ASN A 1 93 ? -4.081 -13.422 -1.597 1.00 85.06 93 ASN A CA 1
ATOM 785 C C . ASN A 1 93 ? -3.380 -13.549 -2.966 1.00 85.06 93 ASN A C 1
ATOM 787 O O . ASN A 1 93 ? -3.237 -14.646 -3.499 1.00 85.06 93 ASN A O 1
ATOM 791 N N . ILE A 1 94 ? -2.967 -12.415 -3.552 1.00 86.81 94 ILE A N 1
ATOM 792 C CA . ILE A 1 94 ? -2.245 -12.363 -4.836 1.00 86.81 94 ILE A CA 1
ATOM 793 C C . ILE A 1 94 ? -0.731 -12.424 -4.606 1.00 86.81 94 ILE A C 1
ATOM 795 O O . ILE A 1 94 ? -0.001 -13.042 -5.378 1.00 86.81 94 ILE A O 1
ATOM 799 N N . LEU A 1 95 ? -0.257 -11.762 -3.547 1.00 86.88 95 LEU A N 1
ATOM 800 C CA . LEU A 1 95 ? 1.161 -11.655 -3.206 1.00 86.88 95 LEU A CA 1
ATOM 801 C C . LEU A 1 95 ? 1.440 -12.240 -1.821 1.00 86.88 95 LEU A C 1
ATOM 803 O O . LEU A 1 95 ? 0.679 -12.021 -0.876 1.00 86.88 95 LEU A O 1
ATOM 807 N N . ILE A 1 96 ? 2.587 -12.893 -1.684 1.00 86.25 96 ILE A N 1
ATOM 808 C CA . ILE A 1 96 ? 3.129 -13.327 -0.398 1.00 86.25 96 ILE A CA 1
ATOM 809 C C . ILE A 1 96 ? 4.145 -12.283 0.056 1.00 86.25 96 ILE A C 1
ATOM 811 O O . ILE A 1 96 ? 5.040 -11.902 -0.699 1.00 86.25 96 ILE A O 1
ATOM 815 N N . ILE A 1 97 ? 3.987 -11.793 1.285 1.00 86.56 97 ILE A N 1
ATOM 816 C CA . ILE A 1 97 ? 4.901 -10.830 1.895 1.00 86.56 97 ILE A CA 1
ATOM 817 C C . ILE A 1 97 ? 5.873 -11.563 2.816 1.00 86.56 97 ILE A C 1
ATOM 819 O O . ILE A 1 97 ? 5.456 -12.209 3.774 1.00 86.56 97 ILE A O 1
ATOM 823 N N . HIS A 1 98 ? 7.167 -11.349 2.591 1.00 83.00 98 HIS A N 1
ATOM 8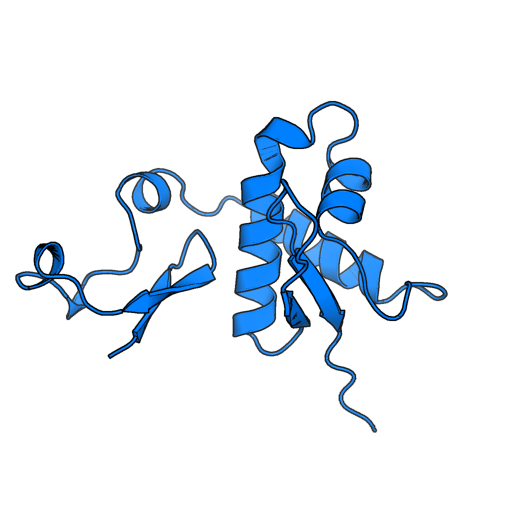24 C CA . HIS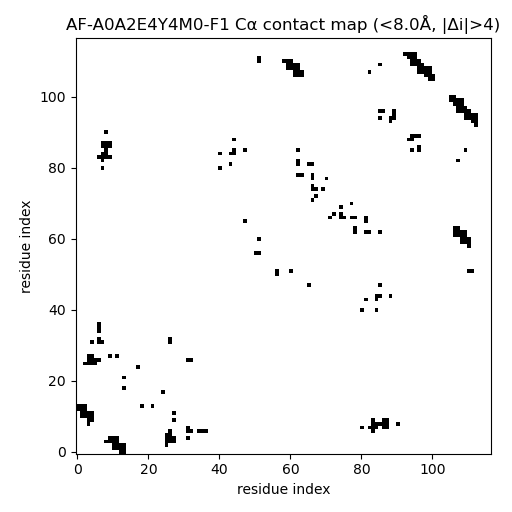 A 1 98 ? 8.243 -11.816 3.457 1.00 83.00 98 HIS A CA 1
ATOM 825 C C . HIS A 1 98 ? 8.878 -10.631 4.201 1.00 83.00 98 HIS A C 1
ATOM 827 O O . HIS A 1 98 ? 9.199 -9.602 3.588 1.00 83.00 98 HIS A O 1
ATOM 833 N N . PRO A 1 99 ? 9.071 -10.721 5.530 1.00 69.94 99 PRO A N 1
ATOM 834 C CA . PRO A 1 99 ? 9.709 -9.653 6.286 1.00 69.94 99 PRO A CA 1
ATOM 835 C C . PRO A 1 99 ? 11.187 -9.534 5.896 1.00 69.94 99 PRO A C 1
ATOM 837 O O . PRO A 1 99 ? 11.966 -10.468 6.070 1.00 69.94 99 PRO A O 1
ATOM 840 N N . TYR A 1 100 ? 11.607 -8.359 5.425 1.00 67.69 100 TYR A N 1
ATOM 841 C CA . TYR A 1 100 ? 13.013 -8.086 5.134 1.00 67.69 100 TYR A CA 1
ATOM 842 C C . TYR A 1 100 ? 13.681 -7.405 6.325 1.00 67.69 100 TYR A C 1
ATOM 844 O O . TYR A 1 100 ? 13.450 -6.225 6.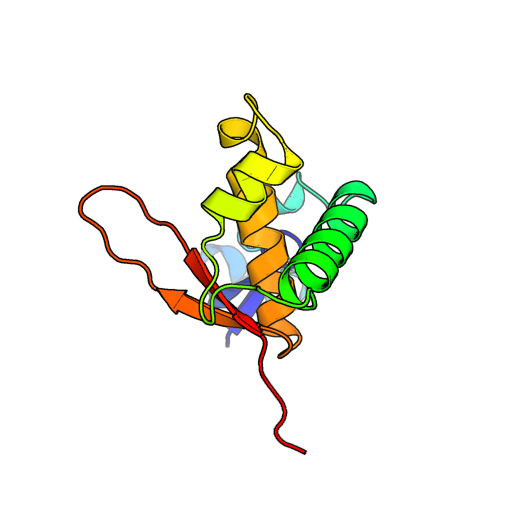597 1.00 67.69 100 TYR A O 1
ATOM 852 N N . LYS A 1 101 ? 14.531 -8.135 7.049 1.00 53.81 101 LYS A N 1
ATOM 853 C CA . LYS A 1 101 ? 15.311 -7.575 8.159 1.00 53.81 101 LYS A CA 1
ATOM 854 C C . LYS A 1 101 ? 16.737 -7.277 7.700 1.00 53.81 101 LYS A C 1
ATOM 856 O O . LYS A 1 101 ? 17.567 -8.174 7.623 1.00 53.81 101 LYS A O 1
ATOM 861 N N . LYS A 1 102 ? 17.045 -5.998 7.452 1.00 48.41 102 LYS A N 1
ATOM 862 C CA . LYS A 1 102 ? 18.431 -5.508 7.375 1.00 48.41 102 LYS A CA 1
ATOM 863 C C . LYS A 1 102 ? 18.594 -4.280 8.270 1.00 48.41 102 LYS A C 1
ATOM 865 O O . LYS A 1 102 ? 18.011 -3.242 7.969 1.00 48.41 102 LYS A O 1
ATOM 870 N N . ALA A 1 103 ? 19.363 -4.458 9.349 1.00 44.28 103 ALA A N 1
ATOM 871 C CA . ALA A 1 103 ? 19.8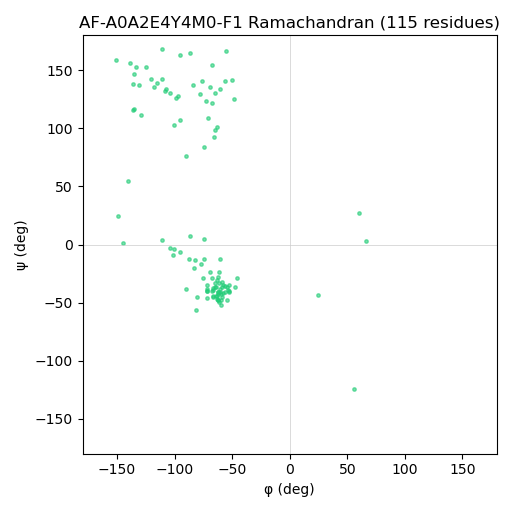93 -3.547 10.385 1.00 44.28 103 ALA A CA 1
ATOM 872 C C . ALA A 1 103 ? 19.186 -2.204 10.708 1.00 44.28 103 ALA A C 1
ATOM 874 O O . ALA A 1 103 ? 19.058 -1.881 11.879 1.00 44.28 103 ALA A O 1
ATOM 875 N N . LEU A 1 104 ? 18.730 -1.408 9.734 1.00 50.97 104 LEU A N 1
ATOM 876 C CA . LEU A 1 104 ? 18.230 -0.037 9.932 1.00 50.97 104 LEU A CA 1
ATOM 877 C C . LEU A 1 104 ? 17.058 0.372 9.010 1.00 50.97 104 LEU A C 1
ATOM 879 O O . LEU A 1 104 ? 16.605 1.514 9.074 1.00 50.97 104 LEU A O 1
ATOM 883 N N . LYS A 1 105 ? 16.549 -0.504 8.125 1.00 52.66 105 LYS A N 1
ATOM 884 C CA . LYS A 1 105 ? 15.441 -0.160 7.205 1.00 52.66 105 LYS A CA 1
ATOM 885 C C . LYS A 1 105 ? 14.395 -1.274 7.154 1.00 52.66 105 LYS A C 1
ATOM 887 O O . LYS A 1 105 ? 14.688 -2.372 6.696 1.00 52.66 105 LYS A O 1
ATOM 892 N N . GLN A 1 106 ? 13.176 -0.960 7.596 1.00 55.16 106 GLN A N 1
ATOM 893 C CA . GLN A 1 106 ? 11.994 -1.815 7.454 1.00 55.16 106 GLN A CA 1
ATOM 894 C C . GLN A 1 106 ? 11.518 -1.762 5.996 1.00 55.16 106 GLN A C 1
ATOM 896 O O . GLN A 1 106 ? 10.675 -0.940 5.645 1.00 55.16 106 GLN A O 1
ATOM 901 N N . ASP A 1 107 ? 12.120 -2.576 5.134 1.00 66.50 107 ASP A N 1
ATOM 902 C CA . ASP A 1 107 ? 11.610 -2.798 3.780 1.00 66.50 107 ASP A CA 1
ATOM 903 C C . ASP A 1 107 ? 10.744 -4.058 3.751 1.00 66.50 107 ASP A C 1
ATOM 905 O O . ASP A 1 107 ? 10.786 -4.883 4.667 1.00 66.50 107 ASP A O 1
ATOM 909 N N . ILE A 1 108 ? 9.946 -4.198 2.700 1.00 78.94 108 ILE A N 1
ATOM 910 C CA . ILE A 1 108 ? 9.131 -5.390 2.484 1.00 78.94 108 ILE A CA 1
ATOM 911 C C . ILE A 1 108 ? 9.591 -6.035 1.191 1.00 78.94 108 ILE A C 1
ATOM 913 O O . ILE A 1 108 ? 9.808 -5.353 0.186 1.00 78.94 108 ILE A O 1
ATOM 917 N N . VAL A 1 109 ? 9.733 -7.352 1.222 1.00 83.44 109 VAL A N 1
ATOM 918 C CA . VAL A 1 109 ? 9.960 -8.132 0.019 1.00 83.44 109 VAL A CA 1
ATOM 919 C C . VAL A 1 109 ? 8.717 -8.968 -0.234 1.00 83.44 109 VAL A C 1
ATOM 921 O O . VAL A 1 109 ? 8.064 -9.413 0.708 1.00 83.44 109 VAL A O 1
ATOM 924 N N . PHE A 1 110 ? 8.350 -9.126 -1.496 1.00 82.38 110 PHE A N 1
ATOM 925 C CA . PHE A 1 110 ? 7.160 -9.858 -1.883 1.00 82.38 110 PHE A CA 1
ATOM 926 C C . PHE A 1 110 ? 7.426 -10.734 -3.100 1.00 82.38 110 PHE A C 1
ATOM 928 O O . PHE A 1 110 ? 8.317 -10.465 -3.903 1.00 82.38 110 PHE A O 1
ATOM 935 N N . GLU A 1 111 ? 6.623 -11.773 -3.237 1.00 83.00 111 GLU A N 1
ATOM 936 C CA . GLU A 1 111 ? 6.593 -12.654 -4.399 1.00 83.00 111 GLU A CA 1
ATOM 937 C C . GLU A 1 111 ? 5.141 -12.870 -4.826 1.00 83.00 111 GLU A C 1
ATOM 939 O O . GLU A 1 111 ? 4.222 -12.747 -4.009 1.00 83.00 111 GLU A O 1
ATOM 944 N N . ILE A 1 112 ? 4.910 -13.151 -6.110 1.00 81.31 112 ILE A N 1
ATOM 945 C CA . ILE A 1 112 ? 3.574 -13.553 -6.552 1.00 81.31 112 ILE A CA 1
ATOM 946 C C . ILE A 1 112 ? 3.284 -14.934 -5.980 1.00 81.31 112 ILE A C 1
ATOM 948 O O . ILE A 1 112 ? 4.112 -15.840 -6.072 1.00 81.31 112 ILE A O 1
ATOM 952 N N . HIS A 1 113 ? 2.074 -15.099 -5.453 1.00 74.56 113 HIS A N 1
ATOM 953 C CA . HIS A 1 113 ? 1.523 -16.412 -5.178 1.00 74.56 113 HIS A CA 1
ATOM 954 C C . HIS A 1 113 ? 1.321 -17.133 -6.518 1.00 74.56 113 HIS A C 1
ATOM 956 O O . HIS A 1 113 ? 0.311 -16.941 -7.199 1.00 74.56 113 HIS A O 1
ATOM 962 N N . LYS A 1 114 ? 2.321 -17.909 -6.949 1.00 61.00 114 LYS A N 1
ATOM 963 C CA . LYS A 1 114 ? 2.159 -18.848 -8.056 1.00 61.00 114 LYS A CA 1
ATOM 964 C C . LYS A 1 114 ? 1.155 -19.890 -7.577 1.00 61.00 114 LYS A C 1
ATOM 966 O O . LYS A 1 114 ? 1.526 -20.789 -6.834 1.00 61.00 114 LYS A O 1
ATOM 971 N N . LYS A 1 115 ? -0.117 -19.750 -7.956 1.00 49.47 115 LYS A N 1
ATOM 972 C CA . LYS A 1 115 ? -0.993 -20.919 -7.995 1.00 4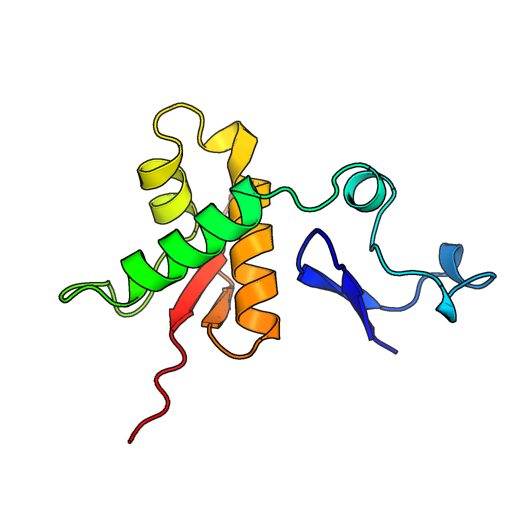9.47 115 LYS A CA 1
ATOM 973 C C . LYS A 1 115 ? -0.376 -21.831 -9.044 1.00 49.47 115 LYS A C 1
ATOM 975 O O . LYS A 1 115 ? -0.438 -21.517 -10.230 1.00 49.47 115 LYS A O 1
ATOM 980 N N . GLU A 1 116 ? 0.339 -22.846 -8.572 1.00 40.31 116 GLU A N 1
ATOM 981 C CA . GLU A 1 116 ? 0.725 -23.986 -9.390 1.00 40.31 116 GLU A CA 1
ATOM 982 C C . GLU A 1 116 ? -0.535 -24.470 -10.115 1.00 40.31 116 GLU A C 1
ATOM 984 O O . GLU A 1 116 ? -1.592 -24.641 -9.499 1.00 40.31 116 GLU A O 1
ATOM 989 N N . VAL A 1 117 ? -0.424 -24.535 -11.441 1.00 38.81 117 VAL A N 1
ATOM 990 C CA . VAL A 1 117 ? -1.310 -25.323 -12.297 1.00 38.81 117 VAL A CA 1
ATOM 991 C C . VAL A 1 117 ? -0.867 -26.769 -12.167 1.00 38.81 117 VAL A C 1
ATOM 993 O O . VAL A 1 117 ? 0.369 -26.975 -12.187 1.00 38.81 117 VAL A O 1
#

pLDDT: mean 81.79, std 12.28, range [38.81, 91.12]

Foldseek 3Di:
DWAAAQQQLDIDDDDPVCPVPVVPDNHPDPVSVVRDDDPVLVVLLVVVVVQQPDPDDPQKAWLQVSLCVPVPPCSVVCSSSSNSSQSNCVVVVQKDWDFDDDDPDGIIMIHGPPPDD

Nearest PDB structures (foldseek):
  5zhv-assembly1_B  TM=6.551E-01  e=2.097E-01  Mycobacterium tuberculosis H37Rv
  5h20-assembly1_A-2  TM=6.946E-01  e=3.046E-01  Bacteroides fragilis NCTC 9343
  4ejo-assembly1_A-2  TM=6.454E-01  e=2.232E-01  Eggerthella lenta DSM 2243
  2dqr-assembly1_B  TM=5.517E-01  e=4.708E-01  Bacillus subtilis
  6wjh-assembly4_D  TM=5.294E-01  e=3.238E+00  Homo sapiens

Solvent-accessible surface area (backbone atoms only — not comparable to full-atom values): 6941 Å² total; per-residue (Å²): 116,74,47,60,14,77,46,48,27,48,76,42,63,81,50,82,95,35,70,93,47,51,91,77,61,51,48,87,42,75,66,41,62,71,49,62,83,50,72,70,52,52,55,50,41,53,49,55,53,52,59,63,66,46,98,79,49,63,84,63,41,49,51,66,56,55,25,40,72,76,49,47,92,56,16,81,81,48,36,68,57,50,54,12,38,53,32,43,40,29,73,70,66,48,33,45,80,47,88,42,88,54,102,86,51,93,51,50,30,34,28,72,56,76,75,79,128

Mean predicted aligned error: 7.09 Å

Radius of gyration: 15.3 Å; Cα contacts (8 Å, |Δi|>4): 141; chains: 1; bounding box: 38×37×42 Å

Sequence (117 aa):
MEKNCVSCGLSFSFRRKFEKNWEEVKYCSKKCRKNKLQNSDKELEDFILDFSRGNCPPRVTQARTISRTYFGIYWKKFHQRVLAAIRRLSHRNILIIHPYKKALKQDIVFEIHKKEV